Protein AF-A0A158L7B6-F1 (afdb_monomer_lite)

Radius of gyration: 17.84 Å; chains: 1; bounding box: 36×26×47 Å

pLDDT: mean 83.8, std 10.01, range [57.66, 97.0]

Organism: NCBI:txid326476

Sequence (72 aa):
MPSKLFFAERVLHDICSAYYSHPHAWSQIGFGGPANPRGYVRMYFDRRDPWEAVEASPGDHDKARVENQHAR

Structure (mmCIF, N/CA/C/O backbone):
data_AF-A0A158L7B6-F1
#
_entry.id   AF-A0A158L7B6-F1
#
loop_
_atom_site.group_PDB
_atom_site.id
_atom_site.type_symbol
_atom_site.label_atom_id
_atom_site.label_alt_id
_atom_site.label_comp_id
_atom_site.label_asym_id
_atom_site.label_entity_id
_atom_site.label_seq_id
_atom_site.pdbx_PDB_ins_code
_atom_site.Cartn_x
_atom_site.Cartn_y
_atom_site.Cartn_z
_atom_site.occupancy
_atom_site.B_iso_or_equiv
_atom_site.auth_seq_id
_atom_site.auth_comp_id
_atom_site.auth_asym_id
_atom_site.auth_atom_id
_atom_site.pdbx_PDB_model_num
ATOM 1 N N . MET A 1 1 ? -17.370 5.586 24.837 1.00 78.62 1 MET A N 1
ATOM 2 C CA . MET A 1 1 ? -17.439 5.660 23.361 1.00 78.62 1 MET A CA 1
ATOM 3 C C . MET A 1 1 ? -18.380 4.561 22.877 1.00 78.62 1 MET A C 1
ATOM 5 O O . MET A 1 1 ? -18.199 3.437 23.330 1.00 78.62 1 MET A O 1
ATOM 9 N N . PRO A 1 2 ? -19.401 4.848 22.048 1.00 96.62 2 PRO A N 1
ATOM 10 C CA . PRO A 1 2 ? -20.268 3.812 21.480 1.00 96.62 2 PRO A CA 1
ATOM 11 C C . PRO A 1 2 ? -19.461 2.796 20.661 1.00 96.62 2 PRO A C 1
ATOM 13 O O . PRO A 1 2 ? -18.544 3.191 19.942 1.00 96.62 2 PRO A O 1
ATOM 16 N N . SER A 1 3 ? -19.812 1.509 20.730 1.00 95.38 3 SER A N 1
ATOM 17 C CA . SER A 1 3 ? -19.068 0.423 20.066 1.00 95.38 3 SER A CA 1
ATOM 18 C C . SER A 1 3 ? -18.921 0.640 18.558 1.00 95.38 3 SER A C 1
ATOM 20 O O . SER A 1 3 ? -17.823 0.520 18.023 1.00 95.38 3 SER A O 1
ATOM 22 N N . LYS A 1 4 ? -20.002 1.047 17.883 1.00 96.56 4 LYS A N 1
ATOM 23 C CA . LYS A 1 4 ? -19.990 1.362 16.446 1.00 96.56 4 LYS A CA 1
ATOM 24 C C . LYS A 1 4 ? -18.959 2.439 16.096 1.00 96.56 4 LYS A C 1
ATOM 26 O O . LYS A 1 4 ? -18.240 2.294 15.117 1.00 96.56 4 LYS A O 1
ATOM 31 N N . LEU A 1 5 ? -18.878 3.489 16.913 1.00 96.12 5 LEU A N 1
ATOM 32 C CA . LEU A 1 5 ? -17.953 4.601 16.699 1.00 96.12 5 LEU A CA 1
ATOM 33 C C . LEU A 1 5 ? -16.505 4.184 16.984 1.00 96.12 5 LEU A C 1
ATOM 35 O O . LEU A 1 5 ? -15.608 4.540 16.233 1.00 96.12 5 LEU A O 1
ATOM 39 N N . PHE A 1 6 ? -16.283 3.362 18.014 1.00 95.94 6 PHE A N 1
ATOM 40 C CA . PHE A 1 6 ? -14.965 2.801 18.313 1.00 95.94 6 PHE A CA 1
ATOM 41 C C . PHE A 1 6 ? -14.414 1.952 17.158 1.00 95.94 6 PHE A C 1
ATOM 43 O O . PHE A 1 6 ? -13.273 2.144 16.740 1.00 95.94 6 PHE A O 1
ATOM 50 N N . PHE A 1 7 ? -15.217 1.034 16.615 1.00 96.50 7 PHE A N 1
ATOM 51 C CA . PHE A 1 7 ? -14.755 0.177 15.524 1.00 96.50 7 PHE A CA 1
ATOM 52 C C . PHE A 1 7 ? -14.552 0.941 14.211 1.00 96.50 7 PHE A C 1
ATOM 54 O O . PHE A 1 7 ? -13.557 0.694 13.534 1.00 96.50 7 PHE A O 1
ATOM 61 N N . ALA A 1 8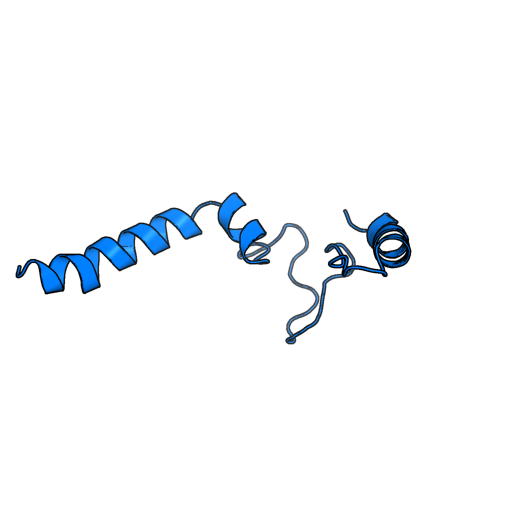 ? -15.454 1.868 13.875 1.00 94.81 8 ALA A N 1
ATOM 62 C CA . ALA A 1 8 ? -15.373 2.635 12.633 1.00 94.81 8 ALA A CA 1
ATOM 63 C C . ALA A 1 8 ? -14.204 3.631 12.633 1.00 94.81 8 ALA A C 1
ATOM 65 O O . ALA A 1 8 ? -13.414 3.641 11.698 1.00 94.81 8 ALA A O 1
ATOM 66 N N . GLU A 1 9 ? -14.063 4.423 13.697 1.00 94.06 9 GLU A N 1
ATOM 67 C CA . GLU A 1 9 ? -13.144 5.570 13.701 1.00 94.06 9 GLU A CA 1
ATOM 68 C C . GLU A 1 9 ? -11.774 5.249 14.308 1.00 94.06 9 GLU A C 1
ATOM 70 O O . GLU A 1 9 ? -10.801 5.952 14.051 1.00 94.06 9 GLU A O 1
ATOM 75 N N . ARG A 1 10 ? -11.667 4.197 15.135 1.00 94.50 10 ARG A N 1
ATOM 76 C CA . ARG A 1 10 ? -10.405 3.840 15.801 1.00 94.50 10 ARG A CA 1
ATOM 77 C C . ARG A 1 10 ? -9.822 2.547 15.258 1.00 94.50 10 ARG A C 1
ATOM 79 O O . ARG A 1 10 ? -8.768 2.572 14.633 1.00 94.50 10 ARG A O 1
ATOM 86 N N . VAL A 1 11 ? -10.516 1.429 15.469 1.00 96.88 11 VAL A N 1
ATOM 87 C CA . VAL A 1 11 ? -9.964 0.096 15.173 1.00 96.88 11 VAL A CA 1
ATOM 88 C C . VAL A 1 11 ? -9.659 -0.066 13.688 1.00 96.88 11 VAL A C 1
ATOM 90 O O . VAL A 1 11 ? -8.570 -0.514 13.342 1.00 96.88 11 VAL A O 1
ATOM 93 N N . LEU A 1 12 ? -10.588 0.320 12.811 1.00 96.50 12 LEU A N 1
ATOM 94 C CA . LEU A 1 12 ? -10.389 0.192 11.369 1.00 96.50 12 LEU A CA 1
ATOM 95 C C . LEU A 1 12 ? -9.179 1.008 10.885 1.00 96.50 12 LEU A C 1
ATOM 97 O O . LEU A 1 12 ? -8.331 0.486 10.162 1.00 96.50 12 LEU A O 1
ATOM 101 N N . HIS A 1 13 ? -9.066 2.260 11.334 1.00 95.75 13 HIS A N 1
ATOM 102 C CA . HIS A 1 13 ? -7.941 3.133 10.999 1.00 95.75 13 HIS A CA 1
ATOM 103 C C . HIS A 1 13 ? -6.605 2.591 11.513 1.00 95.75 13 HIS A C 1
ATOM 105 O O . HIS A 1 13 ? -5.626 2.574 10.763 1.00 95.75 13 HIS A O 1
ATOM 111 N N . ASP A 1 14 ? -6.561 2.126 12.762 1.00 96.94 14 ASP A N 1
ATOM 112 C CA . ASP A 1 14 ? -5.336 1.620 13.384 1.00 96.94 14 ASP A CA 1
ATOM 113 C C . ASP A 1 14 ? -4.853 0.328 12.717 1.00 96.94 14 ASP A C 1
ATOM 115 O O . ASP A 1 14 ? -3.659 0.190 12.459 1.00 96.94 14 ASP A O 1
ATOM 119 N N . ILE A 1 15 ? -5.762 -0.593 12.373 1.00 97.00 15 ILE A N 1
ATOM 120 C CA . ILE A 1 15 ? -5.409 -1.843 11.685 1.00 97.00 15 ILE A CA 1
ATOM 121 C C . ILE A 1 15 ? -4.833 -1.550 10.300 1.00 97.00 15 ILE A C 1
ATOM 123 O O . ILE A 1 15 ? -3.765 -2.063 9.968 1.00 97.00 15 ILE A O 1
ATOM 127 N N . CYS A 1 16 ? -5.503 -0.713 9.500 1.00 94.56 16 CYS A N 1
ATOM 128 C CA . CYS A 1 16 ? -5.009 -0.353 8.171 1.00 94.56 16 CYS A CA 1
ATOM 129 C C . CYS A 1 16 ? -3.652 0.355 8.256 1.00 94.56 16 CYS A C 1
ATOM 131 O O . CYS A 1 16 ? -2.734 0.007 7.517 1.00 94.56 16 CYS A O 1
ATOM 133 N N . SER A 1 17 ? -3.503 1.301 9.185 1.00 93.44 17 SER A N 1
ATOM 134 C CA . SER A 1 17 ? -2.248 2.034 9.381 1.00 93.44 17 SER A CA 1
ATOM 135 C C . SER A 1 17 ? -1.114 1.104 9.813 1.00 93.44 17 SER A C 1
ATOM 137 O O . SER A 1 17 ? -0.014 1.187 9.274 1.00 93.44 17 SER A O 1
ATOM 139 N N . ALA A 1 18 ? -1.379 0.186 10.746 1.00 94.88 18 ALA A N 1
ATOM 140 C CA . ALA A 1 18 ? -0.398 -0.795 11.194 1.00 94.88 18 ALA A CA 1
ATOM 141 C C . ALA A 1 18 ? 0.002 -1.745 10.056 1.00 94.88 18 ALA A C 1
ATOM 143 O O . ALA A 1 18 ? 1.191 -1.947 9.816 1.00 94.88 18 ALA A O 1
ATOM 144 N N . TYR A 1 19 ? -0.968 -2.283 9.316 1.00 93.69 19 TYR A N 1
ATOM 145 C CA . TYR A 1 19 ? -0.713 -3.215 8.219 1.00 93.69 19 TYR A CA 1
ATOM 146 C C . TYR A 1 19 ? 0.095 -2.568 7.086 1.00 93.69 19 TYR A C 1
ATOM 148 O O . TYR A 1 19 ? 1.158 -3.065 6.713 1.00 93.69 19 TYR A O 1
ATOM 156 N N . TYR A 1 20 ? -0.348 -1.405 6.600 1.00 90.38 20 TYR A N 1
ATOM 157 C CA . TYR A 1 20 ? 0.339 -0.652 5.547 1.00 90.38 20 TYR A CA 1
ATOM 158 C C . TYR A 1 20 ? 1.548 0.146 6.049 1.00 90.38 20 TYR A C 1
ATOM 160 O O . TYR A 1 20 ? 2.101 0.938 5.295 1.00 90.38 20 TYR A O 1
ATOM 168 N N . SER A 1 21 ? 2.002 -0.052 7.287 1.00 89.06 21 SER A N 1
ATOM 169 C CA . SER A 1 21 ? 3.322 0.427 7.718 1.00 89.06 21 SER A CA 1
ATOM 170 C C . SER A 1 21 ? 4.444 -0.552 7.356 1.00 89.06 21 SER A C 1
ATOM 172 O O . SER A 1 21 ? 5.614 -0.171 7.331 1.00 89.06 21 SER A O 1
ATOM 174 N N . HIS A 1 22 ? 4.104 -1.813 7.061 1.00 89.56 22 HIS A N 1
ATOM 175 C CA . HIS A 1 22 ? 5.083 -2.860 6.806 1.00 89.56 22 HIS A CA 1
ATOM 176 C C . HIS A 1 22 ? 5.502 -2.880 5.322 1.00 89.56 22 HIS A C 1
ATOM 178 O O . HIS A 1 22 ? 4.637 -3.048 4.460 1.00 89.56 22 HIS A O 1
ATOM 184 N N . PRO A 1 23 ? 6.809 -2.830 4.987 1.00 85.75 23 PRO A N 1
ATOM 185 C CA . PRO A 1 23 ? 7.273 -2.780 3.595 1.00 85.75 23 PRO A CA 1
ATOM 186 C C . PRO A 1 23 ? 6.755 -3.917 2.704 1.00 85.75 23 PRO A C 1
ATOM 188 O O . PRO A 1 23 ? 6.462 -3.710 1.533 1.00 85.75 23 PRO A O 1
ATOM 191 N N . HIS A 1 24 ? 6.581 -5.117 3.263 1.00 84.88 24 HIS A N 1
ATOM 192 C CA . HIS A 1 24 ? 6.001 -6.245 2.524 1.00 84.88 24 HIS A CA 1
ATOM 193 C C . HIS A 1 24 ? 4.559 -5.991 2.044 1.00 84.88 24 HIS A C 1
ATOM 195 O O . HIS A 1 24 ? 4.201 -6.420 0.951 1.00 84.88 24 HIS A O 1
ATOM 201 N N . ALA A 1 25 ? 3.736 -5.287 2.829 1.00 89.75 25 ALA A N 1
ATOM 202 C CA . ALA A 1 25 ? 2.365 -4.962 2.437 1.00 89.75 25 ALA A CA 1
ATOM 203 C C . ALA A 1 25 ? 2.335 -3.968 1.265 1.00 89.75 25 ALA A C 1
ATOM 205 O O . ALA A 1 25 ? 1.436 -4.024 0.432 1.00 89.75 25 ALA A O 1
ATOM 206 N N . TRP A 1 26 ? 3.342 -3.096 1.153 1.00 86.44 26 TRP A N 1
ATOM 207 C CA . TRP A 1 26 ? 3.471 -2.172 0.025 1.00 86.44 26 TRP A CA 1
ATOM 208 C C . TRP A 1 26 ? 3.647 -2.910 -1.300 1.00 86.44 26 TRP A C 1
ATOM 210 O O . TRP A 1 26 ? 2.958 -2.594 -2.267 1.00 86.44 26 TRP A O 1
ATOM 220 N N . SER A 1 27 ? 4.477 -3.957 -1.325 1.00 81.31 27 SER A N 1
ATOM 221 C CA . SER A 1 27 ? 4.676 -4.775 -2.526 1.00 81.31 27 SER A CA 1
ATOM 222 C C . SER A 1 27 ? 3.385 -5.436 -3.016 1.00 81.31 27 SER A C 1
ATOM 224 O O . SER A 1 27 ? 3.209 -5.599 -4.217 1.00 81.31 27 SER A O 1
ATOM 226 N N . GLN A 1 28 ? 2.467 -5.784 -2.110 1.00 84.38 28 GLN A N 1
ATOM 227 C CA . GLN A 1 28 ? 1.192 -6.419 -2.469 1.00 84.38 28 GLN A CA 1
ATOM 228 C C . GLN A 1 28 ? 0.231 -5.468 -3.185 1.00 84.38 28 GLN A C 1
ATOM 230 O O . GLN A 1 28 ? -0.584 -5.915 -3.985 1.00 84.38 28 GLN A O 1
ATOM 235 N N . ILE A 1 29 ? 0.329 -4.167 -2.907 1.00 84.38 29 ILE A N 1
ATOM 236 C CA . ILE A 1 29 ? -0.492 -3.128 -3.543 1.00 84.38 29 ILE A CA 1
ATOM 237 C C . ILE A 1 29 ? 0.256 -2.387 -4.659 1.00 84.38 29 ILE A C 1
ATOM 239 O O . ILE A 1 29 ? -0.211 -1.351 -5.123 1.00 84.38 29 ILE A O 1
ATOM 243 N N . GLY A 1 30 ? 1.437 -2.875 -5.057 1.00 76.19 30 GLY A N 1
ATOM 244 C CA . GLY A 1 30 ? 2.270 -2.225 -6.071 1.00 76.19 30 GLY A CA 1
ATOM 245 C C . GLY A 1 30 ? 2.874 -0.888 -5.625 1.00 76.19 30 GLY A C 1
ATOM 246 O O . GLY A 1 30 ? 3.291 -0.095 -6.461 1.00 76.19 30 GLY A O 1
ATOM 247 N N . PHE A 1 31 ? 2.933 -0.611 -4.320 1.00 78.56 31 PHE A N 1
ATOM 248 C CA . PHE A 1 31 ? 3.609 0.569 -3.790 1.00 78.56 31 PHE A CA 1
ATOM 249 C C . PHE A 1 31 ? 5.088 0.248 -3.535 1.00 78.56 31 PHE A C 1
ATOM 251 O O . PHE A 1 31 ? 5.426 -0.657 -2.775 1.00 78.56 31 PHE A O 1
ATOM 258 N N . GLY A 1 32 ? 6.000 1.002 -4.147 1.00 72.94 32 GLY A N 1
ATOM 259 C CA . GLY A 1 32 ? 7.448 0.820 -3.976 1.00 72.94 32 GLY A CA 1
ATOM 260 C C . GLY A 1 32 ? 8.012 1.374 -2.658 1.00 72.94 32 GLY A C 1
ATOM 261 O O . GLY A 1 32 ? 9.211 1.260 -2.407 1.00 72.94 32 GLY A O 1
ATOM 262 N N . GLY A 1 33 ? 7.176 1.992 -1.816 1.00 77.25 33 GLY A N 1
ATOM 263 C CA . GLY A 1 33 ? 7.587 2.733 -0.618 1.00 77.25 33 GLY A CA 1
ATOM 264 C C . GLY A 1 33 ? 7.814 4.229 -0.881 1.00 77.25 33 GLY A C 1
ATOM 265 O O . GLY A 1 33 ? 7.858 4.659 -2.027 1.00 77.25 33 GLY A O 1
ATOM 266 N N . PRO A 1 34 ? 7.971 5.073 0.152 1.00 73.88 34 PRO A N 1
ATOM 267 C CA . PRO A 1 34 ? 8.084 6.530 -0.015 1.00 73.88 34 PRO A CA 1
ATOM 268 C C . PRO A 1 34 ? 9.341 6.968 -0.790 1.00 73.88 34 PRO A C 1
ATOM 270 O O . PRO A 1 34 ? 9.366 8.049 -1.371 1.00 73.88 34 PRO A O 1
ATOM 273 N N . ALA A 1 35 ? 10.365 6.115 -0.817 1.00 63.03 35 ALA A N 1
ATOM 274 C CA . ALA A 1 35 ? 11.577 6.263 -1.609 1.00 63.03 35 ALA A CA 1
ATOM 275 C C . ALA A 1 35 ? 12.127 4.864 -1.931 1.00 63.03 35 ALA A C 1
ATOM 277 O O . ALA A 1 35 ? 13.161 4.477 -1.386 1.00 63.03 35 ALA A O 1
ATOM 278 N N . ASN A 1 36 ? 11.412 4.079 -2.759 1.00 57.66 36 ASN A N 1
ATOM 279 C CA . ASN A 1 36 ? 11.963 2.864 -3.396 1.00 57.66 36 ASN A CA 1
ATOM 280 C C . ASN A 1 36 ? 13.439 3.144 -3.741 1.00 57.66 36 ASN A C 1
ATOM 282 O O . ASN A 1 36 ? 13.668 4.228 -4.272 1.00 57.66 36 ASN A O 1
ATOM 286 N N . PRO A 1 37 ? 14.435 2.295 -3.414 1.00 60.50 37 PRO A N 1
ATOM 287 C CA . PRO A 1 37 ? 15.874 2.618 -3.392 1.00 60.50 37 PRO A CA 1
ATOM 288 C C . PRO A 1 37 ? 16.456 3.469 -4.536 1.00 60.50 37 PRO A C 1
ATOM 290 O O . PRO A 1 37 ? 17.527 4.048 -4.371 1.00 60.50 37 PRO A O 1
ATOM 293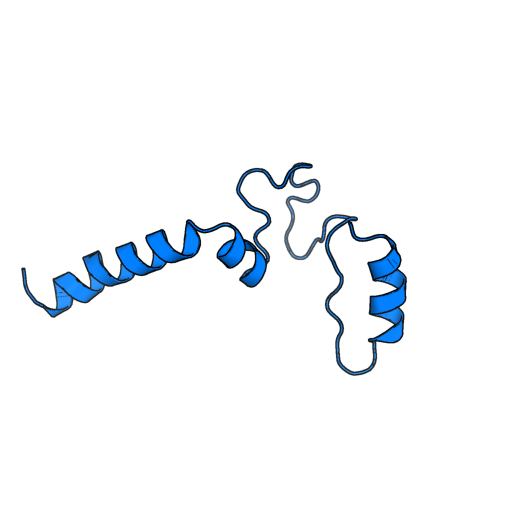 N N . ARG A 1 38 ? 15.788 3.539 -5.692 1.00 65.94 38 ARG A N 1
ATOM 294 C CA . ARG A 1 38 ? 16.182 4.298 -6.888 1.00 65.94 38 ARG A CA 1
ATOM 295 C C . ARG A 1 38 ? 15.375 5.585 -7.151 1.00 65.94 38 ARG A C 1
ATOM 297 O O . ARG A 1 38 ? 15.723 6.324 -8.066 1.00 65.94 38 ARG A O 1
ATOM 304 N N . GLY A 1 39 ? 14.352 5.877 -6.348 1.00 68.69 39 GLY A N 1
ATOM 305 C CA . GLY A 1 39 ? 13.341 6.911 -6.589 1.00 68.69 39 GLY A CA 1
ATOM 306 C C . GLY A 1 39 ? 12.314 6.487 -7.644 1.00 68.69 39 GLY A C 1
ATOM 307 O O . GLY A 1 39 ? 12.590 5.617 -8.464 1.00 68.69 39 GLY A O 1
ATOM 308 N N . TYR A 1 40 ? 11.128 7.101 -7.627 1.00 70.19 40 TYR A N 1
ATOM 309 C CA . TYR A 1 40 ? 10.140 6.934 -8.697 1.00 70.19 40 TYR A CA 1
ATOM 310 C C . TYR A 1 40 ? 10.571 7.759 -9.907 1.00 70.19 40 TYR A C 1
ATOM 312 O O . 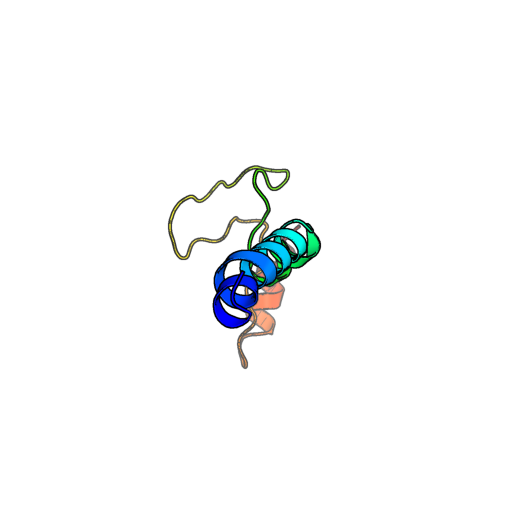TYR A 1 40 ? 10.617 8.989 -9.829 1.00 70.19 40 TYR A O 1
ATOM 320 N N . VAL A 1 41 ? 10.900 7.108 -11.023 1.00 71.94 41 VAL A N 1
ATOM 321 C CA . VAL A 1 41 ? 11.268 7.831 -12.254 1.00 71.94 41 VAL A CA 1
ATOM 322 C C . VAL A 1 41 ? 10.018 8.218 -13.041 1.00 71.94 41 VAL A C 1
ATOM 324 O O . VAL A 1 41 ? 10.005 9.249 -13.720 1.00 71.94 41 VAL A O 1
ATOM 327 N N . ARG A 1 42 ? 8.932 7.449 -12.919 1.00 72.25 42 ARG A N 1
ATOM 328 C CA . ARG A 1 42 ? 7.641 7.769 -13.537 1.00 72.25 42 ARG A CA 1
ATOM 329 C C . ARG A 1 42 ? 6.617 8.223 -12.497 1.00 72.25 42 ARG A C 1
ATOM 331 O O . ARG A 1 42 ? 6.266 7.489 -11.589 1.00 72.25 42 ARG A O 1
ATOM 338 N N . MET A 1 43 ? 6.108 9.446 -12.674 1.00 70.69 43 MET A N 1
ATOM 339 C CA . MET A 1 43 ? 5.099 10.061 -11.793 1.00 70.69 43 MET A CA 1
ATOM 340 C C . MET A 1 43 ? 3.671 10.059 -12.373 1.00 70.69 43 MET A C 1
ATOM 342 O O . MET A 1 43 ? 2.760 10.611 -11.764 1.00 70.69 43 MET A O 1
ATOM 346 N N . TYR A 1 44 ? 3.466 9.486 -13.563 1.00 71.12 44 TYR A N 1
ATOM 347 C CA . TYR A 1 44 ? 2.160 9.447 -14.234 1.00 71.12 44 TYR A CA 1
ATOM 348 C C . TYR A 1 44 ? 1.473 8.092 -14.045 1.00 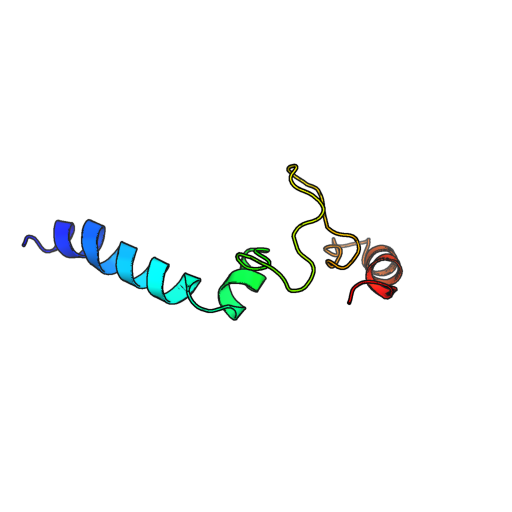71.12 44 TYR A C 1
ATOM 350 O O . TYR A 1 44 ? 2.145 7.076 -13.895 1.00 71.12 44 TYR A O 1
ATOM 358 N N . PHE A 1 45 ? 0.140 8.083 -14.101 1.00 72.19 45 PHE A N 1
ATOM 359 C CA . PHE A 1 45 ? -0.665 6.863 -14.001 1.00 72.19 45 PHE A CA 1
ATOM 360 C C . PHE A 1 45 ? -0.343 5.858 -15.108 1.00 72.19 45 PHE A C 1
ATOM 362 O O . PHE A 1 45 ? -0.026 6.259 -16.228 1.00 72.19 45 PHE A O 1
ATOM 369 N N . ASP A 1 46 ? -0.479 4.570 -14.783 1.00 73.62 46 ASP 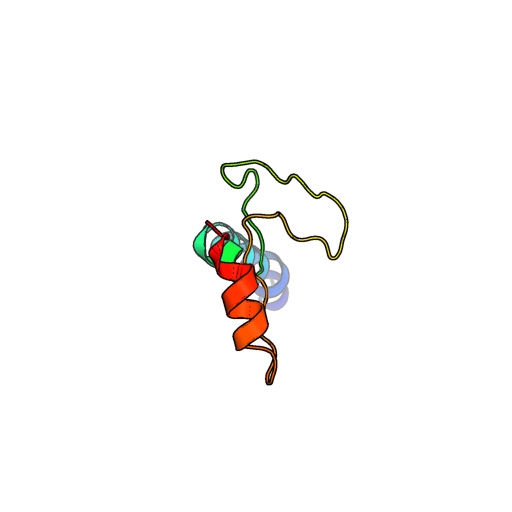A N 1
ATOM 370 C CA . ASP A 1 46 ? -0.292 3.446 -15.711 1.00 73.62 46 ASP A CA 1
ATOM 371 C C . ASP A 1 46 ? 1.097 3.432 -16.375 1.00 73.62 46 ASP A C 1
ATOM 373 O O . ASP A 1 46 ? 1.293 3.191 -17.569 1.00 73.62 46 ASP A O 1
ATOM 377 N N . ARG A 1 47 ? 2.110 3.794 -15.585 1.00 74.62 47 ARG A N 1
ATOM 378 C CA . ARG A 1 47 ? 3.499 3.829 -16.020 1.00 74.62 47 ARG A CA 1
ATOM 379 C C . ARG A 1 47 ? 4.347 3.080 -15.014 1.00 74.62 47 ARG A C 1
ATOM 381 O O . ARG A 1 47 ? 4.366 3.413 -13.840 1.00 74.62 47 ARG A O 1
ATOM 388 N N . ARG A 1 48 ? 5.083 2.109 -15.536 1.00 77.06 48 ARG A N 1
ATOM 389 C CA . ARG A 1 48 ? 5.986 1.245 -14.790 1.00 77.06 48 ARG A CA 1
ATOM 390 C C . ARG A 1 48 ? 7.421 1.754 -14.893 1.00 77.06 48 ARG A C 1
ATOM 392 O O . ARG A 1 48 ? 7.852 2.184 -15.975 1.00 77.06 48 ARG A O 1
ATOM 399 N N . ASP A 1 49 ? 8.169 1.690 -13.805 1.00 78.44 49 ASP A N 1
ATOM 400 C CA . ASP A 1 49 ? 9.601 1.959 -13.854 1.00 78.44 49 ASP A CA 1
ATOM 401 C C . ASP A 1 49 ? 10.344 0.822 -14.589 1.00 78.44 49 ASP A C 1
ATOM 403 O O . ASP A 1 49 ? 9.922 -0.331 -14.542 1.00 78.44 49 ASP A O 1
ATOM 407 N N . PRO A 1 50 ? 11.460 1.091 -15.295 1.00 78.88 50 PRO A N 1
ATOM 408 C CA . PRO A 1 50 ? 12.136 0.077 -16.118 1.00 78.88 50 PRO A CA 1
ATOM 409 C C . PRO A 1 50 ? 12.570 -1.198 -15.377 1.00 78.88 50 PRO A C 1
ATOM 411 O O . PRO A 1 50 ? 12.835 -2.211 -16.017 1.00 78.88 50 PRO A O 1
ATOM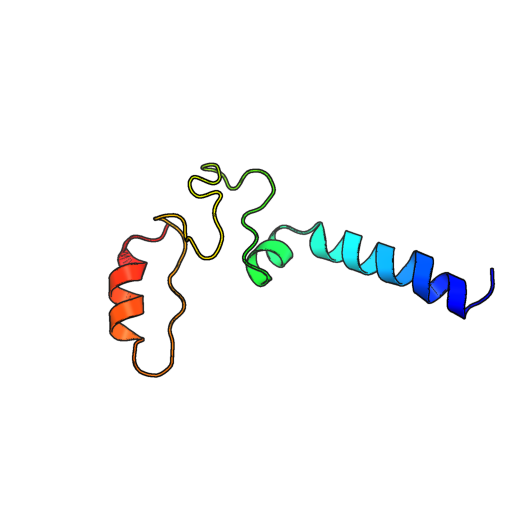 414 N N . TRP A 1 51 ? 12.687 -1.130 -14.050 1.00 76.88 51 TRP A N 1
ATOM 415 C CA . TRP A 1 51 ? 13.102 -2.234 -13.186 1.00 76.88 51 TRP A CA 1
ATOM 416 C C . TRP A 1 51 ? 11.938 -2.962 -12.498 1.00 76.88 51 TRP A C 1
ATOM 418 O O . TRP A 1 51 ? 12.169 -4.007 -11.897 1.00 76.88 51 TRP A O 1
ATOM 428 N N . GLU A 1 52 ? 10.712 -2.440 -12.553 1.00 80.06 52 GLU A N 1
ATOM 429 C CA . GLU A 1 52 ? 9.529 -3.120 -12.011 1.00 80.06 52 GLU A CA 1
ATOM 430 C C . GLU A 1 52 ? 9.118 -4.278 -12.929 1.00 80.06 52 GLU A C 1
ATOM 432 O O . GLU A 1 52 ? 9.411 -4.256 -14.121 1.00 80.06 52 GLU A O 1
ATOM 437 N N . ALA A 1 53 ? 8.426 -5.296 -12.418 1.00 84.12 53 ALA A N 1
ATOM 438 C CA . ALA A 1 53 ? 8.006 -6.454 -13.214 1.00 84.12 53 ALA A CA 1
ATOM 439 C C . ALA A 1 53 ? 6.715 -6.188 -14.020 1.00 84.12 53 ALA A C 1
ATOM 441 O O . ALA A 1 53 ? 5.819 -5.488 -13.560 1.00 84.12 53 ALA A O 1
ATOM 442 N N . VAL A 1 54 ? 6.619 -6.754 -15.226 1.00 86.56 54 VAL A N 1
ATOM 443 C CA . VAL A 1 54 ? 5.403 -6.857 -16.044 1.00 86.56 54 VAL A CA 1
ATOM 444 C C . VAL A 1 54 ? 4.516 -7.927 -15.431 1.00 86.56 54 VAL A C 1
ATOM 446 O O . VAL A 1 54 ? 4.986 -9.040 -15.168 1.00 86.56 54 VAL A O 1
ATOM 449 N N . GLU A 1 55 ? 3.232 -7.626 -15.288 1.00 84.25 55 GLU A N 1
ATOM 450 C CA . GLU A 1 55 ? 2.224 -8.624 -14.951 1.00 84.25 55 GLU A CA 1
ATOM 451 C C . GLU A 1 55 ? 2.008 -9.605 -16.109 1.00 84.25 55 GLU A C 1
ATOM 453 O O . GLU A 1 55 ? 1.774 -9.222 -17.255 1.00 84.25 55 GLU A O 1
ATOM 458 N N . ALA A 1 56 ? 2.063 -10.903 -15.816 1.00 88.25 56 ALA A N 1
ATOM 459 C CA . ALA A 1 56 ? 1.771 -11.926 -16.809 1.00 88.25 56 ALA A CA 1
ATOM 460 C C . ALA A 1 56 ? 0.260 -12.191 -16.867 1.00 88.25 56 ALA A C 1
ATOM 462 O O . ALA A 1 56 ? -0.322 -12.694 -15.907 1.00 88.25 56 ALA A O 1
ATOM 463 N N . SER A 1 57 ? -0.358 -11.905 -18.012 1.00 86.81 57 SER A N 1
ATOM 464 C CA . SER A 1 57 ? -1.736 -12.318 -18.299 1.00 86.81 57 SER A CA 1
ATOM 465 C C . SER A 1 57 ? -1.785 -13.743 -18.875 1.00 86.81 57 SER A C 1
ATOM 467 O O . SER A 1 57 ? -0.814 -14.176 -19.511 1.00 86.81 57 SER A O 1
ATOM 469 N N . PRO A 1 58 ? -2.901 -14.481 -18.704 1.00 88.56 58 PRO A N 1
ATOM 470 C CA . PRO A 1 58 ? -3.084 -15.786 -19.336 1.00 88.56 58 PRO A CA 1
ATOM 471 C C . PRO A 1 58 ? -2.894 -15.692 -20.858 1.00 88.56 58 PRO A C 1
ATOM 473 O O . PRO A 1 58 ? -3.640 -14.993 -21.536 1.00 88.56 58 PRO A O 1
ATOM 476 N N . GLY A 1 59 ? -1.885 -16.390 -21.388 1.00 88.75 59 GLY A N 1
ATOM 477 C CA . GLY A 1 59 ? -1.539 -16.388 -22.819 1.00 88.75 59 GLY A CA 1
ATOM 478 C C . GLY A 1 59 ? -0.314 -15.547 -23.208 1.00 88.75 59 GLY A C 1
ATOM 479 O O . GLY A 1 59 ? 0.226 -15.763 -24.288 1.00 88.75 59 GLY A O 1
ATOM 480 N N . ASP A 1 60 ? 0.190 -14.676 -22.326 1.00 89.06 60 ASP A N 1
ATOM 481 C CA . ASP A 1 60 ? 1.355 -13.809 -22.596 1.00 89.06 60 ASP A CA 1
ATOM 482 C C . ASP A 1 60 ? 2.554 -14.079 -21.663 1.00 89.06 60 ASP A C 1
ATOM 484 O O . ASP A 1 60 ? 3.491 -13.281 -21.578 1.00 89.06 60 ASP A O 1
ATOM 488 N N . HIS A 1 61 ? 2.574 -15.232 -20.984 1.00 85.75 61 HIS A N 1
ATOM 489 C CA . HIS A 1 61 ? 3.632 -15.603 -20.033 1.00 85.75 61 HIS A CA 1
ATOM 490 C C . HIS A 1 61 ? 5.043 -15.540 -20.632 1.00 85.75 61 HIS A C 1
ATOM 492 O O . HIS A 1 61 ? 5.971 -15.083 -19.966 1.00 85.75 61 HIS A O 1
ATOM 498 N N . ASP A 1 62 ? 5.219 -15.964 -21.887 1.00 90.31 62 ASP A N 1
ATOM 499 C CA . ASP A 1 62 ? 6.527 -15.933 -22.543 1.00 90.31 62 ASP A CA 1
ATOM 500 C C . ASP A 1 62 ? 7.012 -14.515 -22.838 1.00 90.31 62 ASP A C 1
ATOM 502 O O . ASP A 1 62 ? 8.196 -14.228 -22.658 1.00 90.31 62 ASP A O 1
ATOM 506 N N . LYS A 1 63 ? 6.108 -13.611 -23.229 1.00 87.38 63 LYS A N 1
ATOM 507 C CA . LYS A 1 63 ? 6.448 -12.200 -23.452 1.00 87.38 63 LYS A CA 1
ATOM 508 C C . LYS A 1 63 ? 6.801 -11.520 -22.136 1.00 87.38 63 LYS A C 1
ATOM 510 O O . LYS A 1 63 ? 7.871 -10.929 -22.031 1.00 87.38 63 LYS A O 1
ATOM 515 N N . ALA A 1 64 ? 5.963 -11.700 -21.113 1.00 87.75 64 ALA A N 1
ATOM 516 C CA . ALA A 1 64 ? 6.217 -11.169 -19.778 1.00 87.75 64 ALA A CA 1
ATOM 517 C C . ALA A 1 64 ? 7.551 -11.686 -19.217 1.00 87.75 64 ALA A C 1
ATOM 519 O O . ALA A 1 64 ? 8.327 -10.919 -18.657 1.00 87.75 64 ALA A O 1
ATOM 520 N N . ARG A 1 65 ? 7.876 -12.970 -19.427 1.00 86.88 65 ARG A N 1
ATOM 521 C CA . ARG A 1 65 ? 9.169 -13.547 -19.037 1.00 86.88 65 ARG A CA 1
ATOM 522 C C . ARG A 1 65 ? 10.341 -12.863 -19.733 1.00 86.88 65 ARG A C 1
ATOM 524 O O . ARG A 1 65 ? 11.335 -12.608 -19.064 1.00 86.88 65 ARG A O 1
ATOM 531 N N . VAL A 1 66 ? 10.257 -12.610 -21.043 1.00 89.56 66 VAL A N 1
ATOM 532 C CA . VAL A 1 66 ? 11.318 -11.929 -21.808 1.00 89.56 66 VAL A CA 1
ATOM 533 C C . VAL A 1 66 ? 11.496 -10.489 -21.326 1.00 89.56 66 VAL A C 1
ATOM 535 O O . VAL A 1 66 ? 12.618 -10.074 -21.057 1.00 89.56 66 VAL A O 1
ATOM 538 N N . GLU A 1 67 ? 10.406 -9.750 -21.141 1.00 85.62 67 GLU A N 1
ATOM 539 C CA . GLU A 1 67 ? 10.457 -8.364 -20.663 1.00 85.62 67 GLU A CA 1
ATOM 540 C C . GLU A 1 67 ? 10.964 -8.250 -19.217 1.00 85.62 67 GLU A C 1
ATOM 542 O O . GLU A 1 67 ? 11.692 -7.316 -18.881 1.00 85.62 67 GLU A O 1
ATOM 547 N N . ASN A 1 68 ? 10.652 -9.233 -18.369 1.00 87.75 68 ASN A N 1
ATOM 548 C CA . ASN A 1 68 ? 11.096 -9.277 -16.977 1.00 87.75 68 ASN A CA 1
ATOM 549 C C . ASN A 1 68 ? 12.546 -9.737 -16.794 1.00 87.75 68 ASN A C 1
ATOM 551 O O . ASN A 1 68 ? 13.040 -9.695 -15.671 1.00 87.75 68 ASN A O 1
ATOM 555 N N . GLN A 1 69 ? 13.267 -10.126 -17.856 1.00 86.56 69 GLN A N 1
ATOM 556 C CA . GLN A 1 69 ? 14.681 -10.529 -17.741 1.00 86.56 69 GLN A CA 1
ATOM 557 C C . GLN A 1 69 ? 15.584 -9.412 -17.202 1.00 86.56 69 GLN A C 1
ATOM 559 O O . GLN A 1 69 ? 16.652 -9.689 -16.655 1.00 86.56 69 GLN A O 1
ATOM 564 N N . HIS A 1 70 ? 15.169 -8.156 -17.369 1.00 77.81 70 HIS A N 1
ATOM 565 C CA . HIS A 1 70 ? 15.929 -6.977 -16.960 1.00 77.81 70 HIS A CA 1
ATOM 566 C C . HIS A 1 70 ? 15.374 -6.294 -15.702 1.00 77.81 70 HIS A C 1
ATOM 568 O O . HIS A 1 70 ? 16.009 -5.364 -15.200 1.00 77.81 70 HIS A O 1
ATOM 574 N N . ALA A 1 71 ? 14.237 -6.763 -15.177 1.00 80.50 71 ALA A N 1
ATOM 575 C CA . ALA A 1 71 ? 13.695 -6.302 -13.904 1.00 80.50 71 ALA A CA 1
ATOM 576 C C . ALA A 1 71 ? 14.629 -6.744 -12.758 1.00 80.50 71 ALA A C 1
ATOM 578 O O . ALA A 1 71 ? 15.100 -7.884 -12.743 1.00 80.50 71 ALA A O 1
ATOM 579 N N . ARG A 1 72 ? 14.961 -5.832 -11.835 1.00 64.00 72 ARG A N 1
ATOM 580 C CA . ARG A 1 72 ? 15.921 -6.058 -10.736 1.00 64.00 72 ARG A CA 1
ATOM 581 C C . ARG A 1 72 ? 15.536 -5.330 -9.462 1.00 64.00 72 ARG A C 1
ATOM 583 O O . ARG A 1 72 ? 15.373 -4.091 -9.526 1.00 64.00 72 ARG A O 1
#

Foldseek 3Di:
DDPVCCCPPPVVVVVVCVQVVDCVSCVVVVHCPPANPPRDPDPDPPDDDQQDADDDDVPCVVVSVVSNPRRD

Secondary structure (DSSP, 8-state):
--HHHHIIIIIHHHHHHHHTTSHHHHHHTT---TT-TT--S--STT---TTSPPPPPTT-HHHHHHHGGG--